Protein AF-A0A1V6RGL9-F1 (afdb_monomer)

Mean predicted aligned error: 5.58 Å

Solvent-accessible surface area (backbone atoms only — not comparable to full-atom values): 6900 Å² total; per-residue (Å²): 130,83,77,81,74,77,79,90,70,88,60,86,46,71,63,53,48,30,50,76,38,62,36,63,94,32,65,74,57,45,53,53,50,49,51,56,49,48,68,51,49,26,57,60,48,42,64,39,53,78,69,76,54,83,61,99,50,51,66,74,75,43,41,69,60,51,40,53,49,41,55,72,45,52,86,75,50,53,67,61,36,44,72,58,42,72,49,63,71,59,41,26,50,51,54,51,48,46,52,55,37,43,56,74,74,34,74,64,61,80,67,52,79,74,133

Sequence (115 aa):
MPRPIPPRKVIENDRQAWEALGIFERPEDQDIMLEIILRVYAPIHNNYVFDGYTPENFLSTKKSEMLLMFHHEIPNVPVAVRDHVPYEHELCLRLYDIVLYGRATDPGWLHIIPE

Organism: NCBI:txid29845

pLDDT: mean 86.26, std 13.42, range [45.06, 97.69]

Foldseek 3Di:
DQDDQDDDDQDPDPQSLCVNLQCSVPVVLVVLLVVLLCVLLAVLLVVQVVVPDDDPCSLVVCVVVQLVSQLVCVVSHDPSSCSNVVDSSVSSVSSSSVLVNCVVPPCVSNVDDDD

Secondary structure (DSSP, 8-state):
-PPPPPPP----SHHHHHHHTT-TT-HHHHHHHHHHHHHHHHHHHHHHHHTT---TTHHHHHHHHHHHHHHHHGGGS-HHHHHHS--HHHHHHHHHHHHHHHHHH-GGGGS----

Structure (mmCIF, N/CA/C/O backbone):
data_AF-A0A1V6RGL9-F1
#
_entry.id   AF-A0A1V6RGL9-F1
#
loop_
_atom_site.group_PDB
_atom_site.id
_atom_site.type_symbol
_atom_site.label_atom_id
_atom_site.label_alt_id
_atom_site.label_comp_id
_atom_site.label_asym_id
_atom_site.label_entity_id
_atom_site.label_seq_id
_atom_site.pdbx_PDB_ins_code
_atom_site.Cartn_x
_atom_site.Cartn_y
_atom_site.Cartn_z
_atom_site.occupancy
_atom_site.B_iso_or_equiv
_atom_site.auth_seq_id
_atom_site.auth_comp_id
_atom_site.auth_asym_id
_atom_site.auth_atom_id
_atom_site.pdbx_PDB_model_num
ATOM 1 N N . MET A 1 1 ? 19.419 10.162 -14.447 1.00 49.12 1 MET A N 1
ATOM 2 C CA . MET A 1 1 ? 18.510 10.970 -13.606 1.00 49.12 1 MET A CA 1
ATOM 3 C C . MET A 1 1 ? 17.367 10.065 -13.178 1.00 49.12 1 MET A C 1
ATOM 5 O O . MET A 1 1 ? 16.877 9.356 -14.055 1.00 49.12 1 MET A O 1
ATOM 9 N N . PRO A 1 2 ? 16.986 10.013 -11.890 1.00 59.41 2 PRO A N 1
ATOM 10 C CA . PRO A 1 2 ? 15.794 9.273 -11.484 1.00 59.41 2 PRO A CA 1
ATOM 11 C C . PRO A 1 2 ? 14.577 9.839 -12.222 1.00 59.41 2 PRO A C 1
ATOM 13 O O . PRO A 1 2 ? 14.511 11.045 -12.480 1.00 59.41 2 PRO A O 1
ATOM 16 N N . ARG A 1 3 ? 13.647 8.967 -12.625 1.00 64.25 3 ARG A N 1
ATOM 17 C CA . ARG A 1 3 ? 12.399 9.415 -13.250 1.00 64.25 3 ARG A CA 1
ATOM 18 C C . ARG A 1 3 ? 11.631 10.279 -12.240 1.00 64.25 3 ARG A C 1
ATOM 20 O O . ARG A 1 3 ? 11.665 9.970 -11.048 1.00 64.25 3 ARG A O 1
ATOM 27 N N . PRO A 1 4 ? 10.968 11.361 -12.680 1.00 69.25 4 PRO A N 1
ATOM 28 C CA . PRO A 1 4 ? 10.138 12.153 -11.788 1.00 69.25 4 PRO A CA 1
ATOM 29 C C . PRO A 1 4 ? 9.037 11.272 -11.191 1.00 69.25 4 PRO A C 1
ATOM 31 O O . PRO A 1 4 ? 8.379 10.519 -11.909 1.00 69.25 4 PRO A O 1
ATOM 34 N N . ILE A 1 5 ? 8.853 11.379 -9.875 1.00 70.81 5 ILE A N 1
ATOM 35 C CA . ILE A 1 5 ? 7.773 10.700 -9.161 1.00 70.81 5 ILE A CA 1
ATOM 36 C C . ILE A 1 5 ? 6.440 11.284 -9.660 1.00 70.81 5 ILE A C 1
ATOM 38 O O . ILE A 1 5 ? 6.270 12.507 -9.609 1.00 70.81 5 ILE A O 1
ATOM 42 N N . PRO A 1 6 ? 5.479 10.464 -10.124 1.00 71.06 6 PRO A N 1
ATOM 43 C CA . PRO A 1 6 ? 4.156 10.972 -10.460 1.00 71.06 6 PRO A CA 1
ATOM 44 C C . PRO A 1 6 ? 3.473 11.532 -9.203 1.00 71.06 6 PRO A C 1
ATOM 46 O O . PRO A 1 6 ? 3.604 10.928 -8.138 1.00 71.06 6 PRO A O 1
ATOM 49 N N . PRO A 1 7 ? 2.739 12.657 -9.296 1.00 73.62 7 PRO A N 1
ATOM 50 C CA . PRO A 1 7 ? 2.072 13.245 -8.139 1.00 73.62 7 PRO A CA 1
ATOM 51 C C . PRO A 1 7 ? 1.093 12.246 -7.522 1.00 73.62 7 PRO A C 1
ATOM 53 O O . PRO A 1 7 ? 0.378 11.550 -8.249 1.00 73.62 7 PRO A O 1
ATOM 56 N N . ARG A 1 8 ? 1.034 12.203 -6.186 1.00 78.19 8 ARG A N 1
ATOM 57 C CA . ARG A 1 8 ? 0.043 11.385 -5.482 1.00 78.19 8 ARG A CA 1
ATOM 58 C C . ARG A 1 8 ? -1.362 11.861 -5.826 1.00 78.19 8 ARG A C 1
ATOM 60 O O . ARG A 1 8 ? -1.676 13.047 -5.724 1.00 78.19 8 ARG A O 1
ATOM 67 N N . LYS A 1 9 ? -2.194 10.912 -6.238 1.00 83.25 9 LYS A N 1
ATOM 68 C CA . LYS A 1 9 ? -3.626 11.082 -6.477 1.00 83.25 9 LYS A CA 1
ATOM 69 C C . LYS A 1 9 ? -4.376 10.136 -5.552 1.00 83.25 9 LYS A C 1
ATOM 71 O O . LYS A 1 9 ? -3.821 9.125 -5.130 1.00 83.25 9 LYS A O 1
ATOM 76 N N . VAL A 1 10 ? -5.624 10.477 -5.246 1.00 86.19 10 VAL A N 1
ATOM 77 C CA . VAL A 1 10 ? -6.531 9.547 -4.568 1.00 86.19 10 VAL A CA 1
ATOM 78 C C . VAL A 1 10 ? -6.6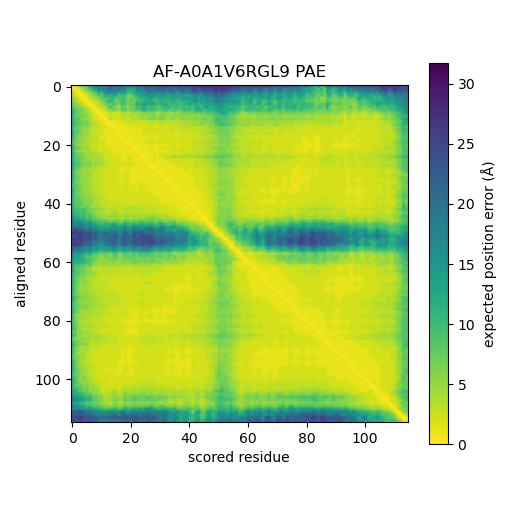96 8.319 -5.461 1.00 86.19 10 VAL A C 1
ATOM 80 O O . VAL A 1 10 ? -6.897 8.467 -6.665 1.00 86.19 10 VAL A O 1
ATOM 83 N N . ILE A 1 11 ? -6.554 7.133 -4.873 1.00 90.44 11 ILE A N 1
ATOM 84 C CA . ILE A 1 11 ? -6.780 5.859 -5.555 1.00 90.44 11 ILE A CA 1
ATOM 85 C C . ILE A 1 11 ? -8.286 5.597 -5.545 1.00 90.44 11 ILE A C 1
ATOM 87 O O . ILE A 1 11 ? -8.897 5.504 -4.483 1.00 90.44 11 ILE A O 1
ATOM 91 N N . GLU A 1 12 ? -8.878 5.495 -6.728 1.00 90.38 12 GLU A N 1
ATOM 92 C CA . GLU A 1 12 ? -10.318 5.300 -6.932 1.00 90.38 12 GLU A CA 1
ATOM 93 C C . GLU A 1 12 ? -10.652 3.890 -7.438 1.00 90.38 12 GLU A C 1
ATOM 95 O O . GLU A 1 12 ? -11.817 3.501 -7.453 1.00 90.38 12 GLU A O 1
ATOM 100 N N . ASN A 1 13 ? -9.650 3.134 -7.896 1.00 91.50 13 ASN A N 1
ATOM 101 C CA . ASN A 1 13 ? -9.796 1.764 -8.389 1.00 91.50 13 ASN A CA 1
ATOM 102 C C . ASN A 1 13 ? -8.460 0.996 -8.358 1.00 91.50 13 ASN A C 1
ATOM 104 O O . ASN A 1 13 ? -7.384 1.596 -8.294 1.00 91.50 13 ASN A O 1
ATOM 108 N N . ASP A 1 14 ? -8.537 -0.329 -8.497 1.00 9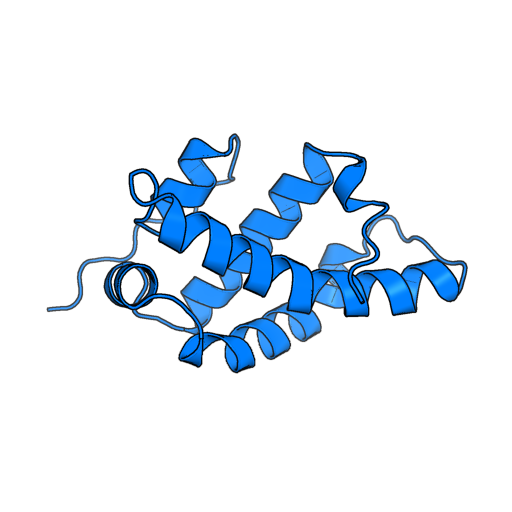0.06 14 ASP A N 1
ATOM 109 C CA . ASP A 1 14 ? -7.384 -1.243 -8.462 1.00 90.06 14 ASP A CA 1
ATOM 110 C C . ASP A 1 14 ? -6.333 -0.909 -9.525 1.00 90.06 14 ASP A C 1
ATOM 112 O O . ASP A 1 14 ? -5.130 -0.980 -9.283 1.00 90.06 14 ASP A O 1
ATOM 116 N N . ARG A 1 15 ? -6.772 -0.482 -10.714 1.00 94.12 15 ARG A N 1
ATOM 117 C CA . ARG A 1 15 ? -5.852 -0.097 -11.787 1.00 94.12 15 ARG A CA 1
ATOM 118 C C . ARG A 1 15 ? -4.960 1.064 -11.353 1.00 94.12 15 ARG A C 1
ATOM 120 O O . ARG A 1 15 ? -3.748 0.982 -11.528 1.00 94.12 15 ARG A O 1
ATOM 127 N N . GLN A 1 16 ? -5.533 2.115 -10.768 1.00 93.88 16 GLN A N 1
ATOM 128 C CA . GLN A 1 16 ? -4.760 3.255 -10.271 1.00 93.88 16 GLN A CA 1
ATOM 129 C C . GLN A 1 16 ? -3.796 2.849 -9.146 1.00 93.88 16 GLN A C 1
ATOM 131 O O . GLN A 1 16 ? -2.685 3.376 -9.094 1.00 93.88 16 GLN A O 1
ATOM 136 N N . ALA A 1 17 ? -4.182 1.898 -8.285 1.00 93.00 1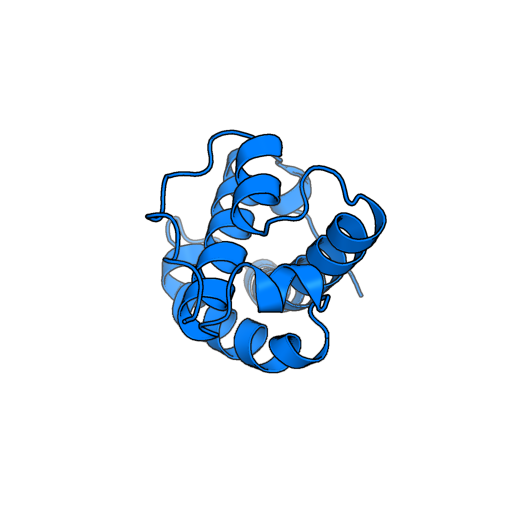7 ALA A N 1
ATOM 137 C CA . ALA A 1 17 ? -3.309 1.360 -7.241 1.00 93.00 17 ALA A CA 1
ATOM 138 C C . ALA A 1 17 ? -2.046 0.718 -7.837 1.00 93.00 17 ALA A C 1
ATOM 140 O O . ALA A 1 17 ? -0.923 1.065 -7.463 1.00 93.00 17 ALA A O 1
ATOM 141 N N . TRP A 1 18 ? -2.215 -0.167 -8.821 1.00 96.06 18 TRP A N 1
ATOM 142 C CA . TRP A 1 18 ? -1.093 -0.875 -9.439 1.00 96.06 18 TRP A CA 1
ATOM 143 C C . TRP A 1 18 ? -0.285 -0.007 -10.406 1.00 96.06 18 TRP A C 1
ATOM 145 O O . TRP A 1 18 ? 0.936 -0.159 -10.497 1.00 96.06 18 TRP A O 1
ATOM 155 N N . GLU A 1 19 ? -0.919 0.946 -11.094 1.00 94.69 19 GLU A N 1
ATOM 156 C CA . GLU A 1 19 ? -0.227 1.962 -11.897 1.00 94.69 19 GLU A CA 1
ATO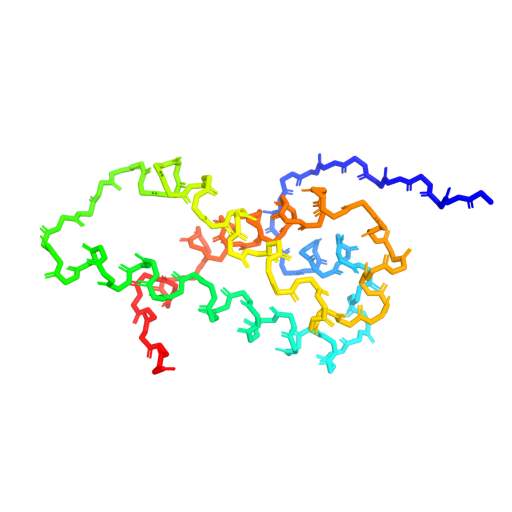M 157 C C . GLU A 1 19 ? 0.649 2.863 -11.018 1.00 94.69 19 GLU A C 1
ATOM 159 O O . GLU A 1 19 ? 1.777 3.169 -11.402 1.00 94.69 19 GLU A O 1
ATOM 164 N N . ALA A 1 20 ? 0.190 3.230 -9.815 1.00 93.31 20 ALA A N 1
ATOM 165 C CA . ALA A 1 20 ? 0.986 3.998 -8.858 1.00 93.31 20 ALA A CA 1
ATOM 166 C C . ALA A 1 20 ? 2.226 3.232 -8.364 1.00 93.31 20 ALA A C 1
ATOM 168 O O . ALA A 1 20 ? 3.191 3.846 -7.919 1.00 93.31 20 ALA A O 1
ATOM 169 N N . LEU A 1 21 ? 2.248 1.906 -8.458 1.00 95.12 21 LEU A N 1
ATOM 170 C CA . LEU A 1 21 ? 3.429 1.099 -8.150 1.00 95.12 21 LEU A CA 1
ATOM 171 C C . LEU A 1 21 ? 4.229 0.705 -9.403 1.00 95.12 21 LEU A C 1
ATOM 173 O O . LEU A 1 21 ? 5.275 0.074 -9.284 1.00 95.12 21 LEU A O 1
ATOM 177 N N . GLY A 1 22 ? 3.778 1.089 -10.602 1.00 95.56 22 GLY A N 1
ATOM 178 C CA . GLY A 1 22 ? 4.438 0.746 -11.864 1.00 95.56 22 GLY A CA 1
ATOM 179 C C . GLY A 1 22 ? 4.316 -0.727 -12.264 1.00 95.56 22 GLY A C 1
ATOM 180 O O . GLY A 1 22 ? 5.117 -1.202 -13.066 1.00 95.56 22 GLY A O 1
ATOM 181 N N . ILE A 1 23 ? 3.335 -1.448 -11.713 1.00 97.06 23 ILE A N 1
ATOM 182 C CA . ILE A 1 23 ? 3.191 -2.908 -11.849 1.00 97.06 23 ILE A CA 1
ATOM 183 C C . ILE A 1 23 ? 1.806 -3.345 -12.341 1.00 97.06 23 ILE A C 1
ATOM 185 O O . ILE A 1 23 ? 1.460 -4.513 -12.220 1.00 97.06 23 ILE A O 1
ATOM 189 N N . PHE A 1 24 ? 1.006 -2.452 -12.932 1.00 96.38 24 PHE A N 1
ATOM 190 C CA . PHE A 1 24 ? -0.332 -2.786 -13.453 1.00 96.38 24 PHE A CA 1
ATOM 191 C C . PHE A 1 24 ? -0.356 -3.991 -14.415 1.00 96.38 24 PHE A C 1
ATOM 193 O O . PHE A 1 24 ? -1.276 -4.800 -14.368 1.00 96.38 24 PHE A O 1
ATOM 200 N N . GLU A 1 25 ? 0.678 -4.159 -15.239 1.00 95.81 25 GLU A N 1
ATOM 201 C CA . GLU A 1 25 ? 0.797 -5.282 -16.185 1.00 95.81 25 GLU A CA 1
ATOM 202 C C . GLU A 1 25 ? 1.653 -6.443 -15.638 1.00 95.81 25 GLU A C 1
ATOM 204 O O . GLU A 1 25 ? 2.138 -7.278 -16.399 1.00 95.81 25 GLU A O 1
ATOM 209 N N . ARG A 1 26 ? 1.901 -6.480 -14.322 1.00 96.94 26 ARG A N 1
ATOM 210 C CA . ARG A 1 26 ? 2.845 -7.401 -13.670 1.00 96.94 26 ARG A CA 1
ATOM 211 C C . ARG A 1 26 ? 2.157 -8.128 -12.504 1.00 96.94 26 ARG A C 1
ATOM 213 O O . ARG A 1 26 ? 2.401 -7.771 -11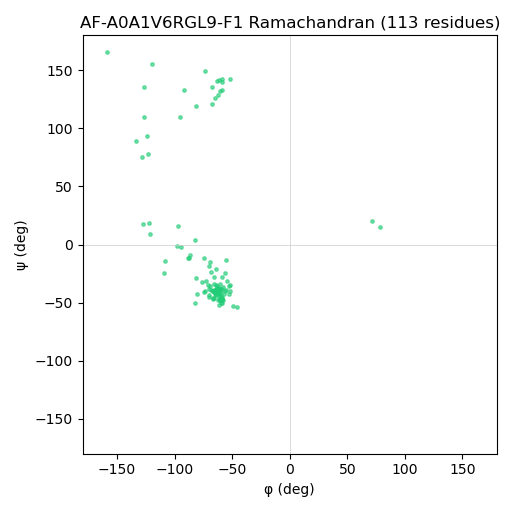.355 1.00 96.94 26 ARG A O 1
ATOM 220 N N . PRO A 1 27 ? 1.287 -9.118 -12.781 1.00 95.56 27 PRO A N 1
ATOM 221 C CA . PRO A 1 27 ? 0.458 -9.765 -11.759 1.00 95.56 27 PRO A CA 1
ATOM 222 C C . PRO A 1 27 ? 1.279 -10.450 -10.659 1.00 95.56 27 PRO A C 1
ATOM 224 O O . PRO A 1 27 ? 0.947 -10.312 -9.491 1.00 95.56 27 PRO A O 1
ATOM 227 N N . GLU A 1 28 ? 2.407 -11.079 -10.998 1.00 96.50 28 GLU A N 1
ATOM 228 C CA . GLU A 1 28 ? 3.298 -11.696 -10.000 1.00 96.50 28 GLU A CA 1
ATOM 229 C C . GLU A 1 28 ? 3.845 -10.668 -8.993 1.00 96.50 28 GLU A C 1
ATOM 231 O O . GLU A 1 28 ? 3.921 -10.935 -7.796 1.00 96.50 28 GLU A O 1
ATOM 236 N N . ASP A 1 29 ? 4.178 -9.459 -9.459 1.00 97.44 29 ASP A N 1
ATOM 237 C CA . ASP A 1 29 ? 4.617 -8.382 -8.571 1.00 97.44 29 ASP A CA 1
ATOM 238 C C . ASP A 1 29 ? 3.442 -7.817 -7.756 1.00 97.44 29 ASP A C 1
ATOM 240 O O . ASP A 1 29 ? 3.647 -7.393 -6.622 1.00 97.44 29 ASP A O 1
ATOM 244 N N . GLN A 1 30 ? 2.213 -7.820 -8.292 1.00 97.19 30 GLN A N 1
ATOM 245 C CA . GLN A 1 30 ? 1.011 -7.411 -7.548 1.00 97.19 30 GLN A CA 1
ATOM 246 C C . GLN A 1 30 ? 0.727 -8.362 -6.385 1.00 97.19 30 GLN A C 1
ATOM 248 O O . GLN A 1 30 ? 0.448 -7.885 -5.287 1.00 97.19 30 GLN A O 1
ATOM 253 N N . ASP A 1 31 ? 0.864 -9.672 -6.598 1.00 96.12 31 ASP A N 1
ATOM 254 C CA . ASP A 1 31 ? 0.679 -10.685 -5.555 1.00 96.12 31 ASP A CA 1
ATOM 255 C C . ASP A 1 31 ? 1.690 -10.497 -4.414 1.00 96.12 31 ASP A C 1
ATOM 257 O O . ASP A 1 31 ? 1.304 -10.440 -3.245 1.00 96.12 31 ASP A O 1
ATOM 261 N N . ILE A 1 32 ? 2.972 -10.289 -4.747 1.00 96.69 32 ILE A N 1
ATOM 262 C CA . ILE A 1 32 ? 4.023 -9.986 -3.757 1.00 96.69 32 ILE A CA 1
ATOM 263 C C . ILE A 1 32 ? 3.693 -8.697 -2.994 1.00 96.69 32 ILE A C 1
ATOM 265 O O . ILE A 1 32 ? 3.828 -8.633 -1.770 1.00 96.69 32 ILE A O 1
ATOM 269 N N . MET A 1 33 ? 3.252 -7.652 -3.699 1.00 96.94 33 MET A N 1
ATOM 270 C CA . MET A 1 33 ? 2.890 -6.388 -3.060 1.00 96.94 33 MET A CA 1
ATOM 271 C C . MET A 1 33 ? 1.692 -6.535 -2.128 1.00 96.94 33 MET A C 1
ATOM 273 O O . MET A 1 33 ? 1.704 -5.958 -1.040 1.00 96.94 33 MET A O 1
ATOM 277 N N . LEU A 1 34 ? 0.677 -7.303 -2.520 1.00 94.69 34 LEU A N 1
ATOM 278 C CA . LEU A 1 34 ? -0.479 -7.576 -1.678 1.00 94.69 34 LEU A CA 1
ATOM 279 C C . LEU A 1 34 ? -0.070 -8.350 -0.420 1.00 94.69 34 LEU A C 1
ATOM 281 O O . LEU A 1 34 ? -0.502 -7.987 0.672 1.00 94.69 34 LEU A O 1
ATOM 285 N N . GLU A 1 35 ? 0.811 -9.344 -0.542 1.00 95.06 35 GLU A N 1
ATOM 286 C CA . GLU A 1 35 ? 1.345 -10.086 0.604 1.00 95.06 35 GLU A CA 1
ATOM 287 C C . GLU A 1 35 ? 2.067 -9.159 1.594 1.00 95.06 35 GLU A C 1
ATOM 289 O O . GLU A 1 35 ? 1.780 -9.188 2.791 1.00 95.06 35 GLU A O 1
ATOM 294 N N . ILE A 1 36 ? 2.948 -8.281 1.100 1.00 95.69 36 ILE A N 1
ATOM 295 C CA . ILE A 1 36 ? 3.638 -7.275 1.924 1.00 95.69 36 ILE A CA 1
ATOM 296 C C . ILE A 1 36 ? 2.626 -6.362 2.624 1.00 95.69 36 ILE A C 1
ATOM 298 O O . ILE A 1 36 ? 2.744 -6.099 3.824 1.00 95.69 36 ILE A O 1
ATOM 302 N N . ILE A 1 37 ? 1.620 -5.882 1.888 1.00 95.00 37 ILE A N 1
ATOM 303 C CA . ILE A 1 37 ? 0.596 -4.992 2.437 1.00 95.00 37 ILE A CA 1
ATOM 304 C C . ILE A 1 37 ? -0.164 -5.680 3.569 1.00 95.00 37 ILE A C 1
ATOM 306 O O . ILE A 1 37 ? -0.307 -5.096 4.644 1.00 95.00 37 ILE A O 1
ATOM 310 N N . LEU A 1 38 ? -0.605 -6.918 3.359 1.00 92.50 38 LEU A N 1
ATOM 311 C CA . LEU A 1 38 ? -1.355 -7.688 4.348 1.00 92.50 38 LEU A CA 1
ATOM 312 C C . LEU A 1 38 ? -0.506 -8.048 5.570 1.00 92.50 38 LEU A C 1
ATOM 314 O O . LEU A 1 38 ? -0.996 -7.923 6.692 1.00 92.50 38 LEU A O 1
ATOM 318 N N . ARG A 1 39 ? 0.769 -8.407 5.378 1.00 92.06 39 ARG A N 1
ATOM 319 C CA . ARG A 1 39 ? 1.709 -8.718 6.467 1.00 92.06 39 ARG A CA 1
ATOM 320 C C . ARG A 1 39 ? 1.928 -7.535 7.409 1.00 92.06 39 ARG A C 1
ATOM 322 O O . ARG A 1 39 ? 2.097 -7.731 8.607 1.00 92.06 39 ARG A O 1
ATOM 329 N N . VAL A 1 40 ? 1.902 -6.307 6.892 1.00 92.75 40 VAL A N 1
ATOM 330 C CA . VAL A 1 40 ? 1.989 -5.095 7.722 1.00 92.75 40 VAL A CA 1
ATOM 331 C C . VAL A 1 40 ? 0.632 -4.723 8.308 1.00 92.75 40 VAL A C 1
ATOM 333 O O . VAL A 1 40 ? 0.510 -4.462 9.504 1.00 92.75 40 VAL A O 1
ATOM 336 N N . TYR A 1 41 ? -0.396 -4.665 7.465 1.00 90.81 41 TYR A N 1
ATOM 337 C CA . TYR A 1 41 ? -1.704 -4.146 7.840 1.00 90.81 41 TYR A CA 1
ATOM 338 C C . TYR A 1 41 ? -2.402 -5.028 8.876 1.00 9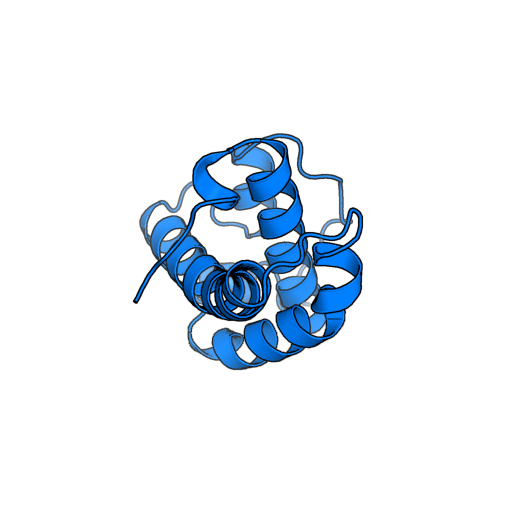0.81 41 TYR A C 1
ATOM 340 O O . TYR A 1 41 ? -2.950 -4.515 9.855 1.00 90.81 41 TYR A O 1
ATOM 348 N N . ALA A 1 42 ? -2.394 -6.343 8.675 1.00 88.94 42 ALA A N 1
ATOM 349 C CA . ALA A 1 42 ? -3.267 -7.215 9.431 1.00 88.94 42 ALA A CA 1
ATOM 350 C C . ALA A 1 42 ? -2.858 -7.428 10.894 1.00 88.94 42 ALA A C 1
ATOM 352 O O . ALA A 1 42 ? -3.749 -7.366 11.737 1.00 88.94 42 ALA A O 1
ATOM 353 N N . PRO A 1 43 ? -1.572 -7.576 11.268 1.00 87.62 43 PRO A N 1
ATOM 354 C CA . PRO A 1 43 ? -1.191 -7.622 12.681 1.00 87.62 43 PRO A CA 1
ATOM 355 C C . PRO A 1 43 ? -1.576 -6.342 13.435 1.00 87.62 43 PRO A C 1
ATOM 357 O O . PRO A 1 43 ? -2.103 -6.410 14.545 1.00 87.62 43 PRO A O 1
ATOM 360 N N . ILE A 1 44 ? -1.388 -5.169 12.814 1.00 87.44 44 ILE A N 1
ATOM 361 C CA . ILE A 1 44 ? -1.780 -3.875 13.398 1.00 87.44 44 ILE A CA 1
ATOM 362 C C . ILE A 1 44 ? -3.301 -3.805 13.567 1.00 87.44 44 ILE A C 1
ATOM 364 O O . ILE A 1 44 ? -3.790 -3.347 14.600 1.00 87.44 44 ILE A O 1
ATOM 368 N N . HIS A 1 45 ? -4.048 -4.248 12.556 1.00 84.25 45 HIS A N 1
ATOM 369 C CA . HIS A 1 45 ? -5.503 -4.322 12.599 1.00 84.25 45 HIS A CA 1
ATOM 370 C C . HIS A 1 45 ? -5.998 -5.277 13.690 1.00 84.25 45 HIS A C 1
ATOM 372 O O . HIS A 1 45 ? -6.854 -4.906 14.487 1.00 84.25 45 HIS A O 1
ATOM 378 N N . ASN A 1 46 ? -5.434 -6.478 13.767 1.00 80.25 46 ASN A N 1
ATOM 379 C CA . ASN A 1 46 ? -5.898 -7.536 14.657 1.00 80.25 46 ASN A CA 1
ATOM 380 C C . ASN A 1 46 ? -5.614 -7.229 16.116 1.00 80.25 46 ASN A C 1
ATOM 382 O O . ASN A 1 46 ? -6.534 -7.321 16.924 1.00 80.25 46 ASN A O 1
ATOM 386 N N . ASN A 1 47 ? -4.407 -6.761 16.444 1.00 77.06 47 ASN A N 1
ATOM 387 C CA . ASN A 1 47 ? -4.106 -6.269 17.792 1.00 77.06 47 ASN A CA 1
ATOM 388 C C . ASN A 1 47 ? -5.143 -5.234 18.249 1.00 77.06 47 ASN A C 1
ATOM 390 O O . ASN A 1 47 ? -5.518 -5.192 19.409 1.00 77.06 47 ASN A O 1
ATOM 394 N N . TYR A 1 48 ? -5.649 -4.430 17.316 1.00 69.88 48 TYR A N 1
ATOM 395 C CA . TYR A 1 48 ? -6.621 -3.393 17.604 1.00 69.88 48 TYR A CA 1
ATOM 396 C C . TYR A 1 48 ? -8.067 -3.906 17.729 1.00 69.88 48 TYR A C 1
ATOM 398 O O . TYR A 1 48 ? -8.801 -3.482 18.619 1.00 69.88 48 TYR A O 1
ATOM 406 N N . VAL A 1 49 ? -8.496 -4.815 16.847 1.00 65.94 49 VAL A N 1
ATOM 407 C CA . VAL A 1 49 ? -9.858 -5.380 16.855 1.00 65.94 49 VAL A CA 1
ATOM 408 C C . VAL A 1 49 ? -10.079 -6.312 18.045 1.00 65.94 49 VAL A C 1
ATOM 410 O O . VAL A 1 49 ? -11.150 -6.271 18.653 1.00 65.94 49 VAL A O 1
ATOM 413 N N . PHE A 1 50 ? -9.079 -7.111 18.426 1.00 58.72 50 PHE A N 1
ATOM 414 C CA . PHE A 1 50 ? -9.178 -7.995 19.592 1.00 58.72 50 PHE A CA 1
ATOM 415 C C . PHE A 1 50 ? -9.188 -7.234 20.930 1.00 58.72 50 PHE A C 1
ATOM 417 O O . PHE A 1 50 ? -9.714 -7.756 21.911 1.00 58.72 50 PHE A O 1
ATOM 424 N N . ASP A 1 51 ? -8.738 -5.976 20.945 1.00 58.62 51 ASP A N 1
ATOM 425 C CA . ASP A 1 51 ? -8.815 -5.075 22.103 1.00 58.62 51 ASP A CA 1
ATOM 426 C C . ASP A 1 51 ? -10.190 -4.375 22.253 1.00 58.62 51 ASP A C 1
ATOM 428 O O . ASP A 1 51 ? -10.389 -3.557 23.154 1.00 58.62 51 ASP A O 1
ATOM 432 N N . GLY A 1 52 ? -11.179 -4.703 21.405 1.00 53.78 52 GLY A N 1
ATOM 433 C CA . GLY A 1 52 ? -12.587 -4.318 21.592 1.00 53.78 52 GLY A CA 1
ATOM 434 C C . GLY A 1 52 ? -12.937 -2.873 21.221 1.00 53.78 52 GLY A C 1
ATOM 435 O O . GLY A 1 52 ? -14.009 -2.385 21.586 1.00 53.78 52 GLY A O 1
ATOM 436 N N . TYR A 1 53 ? -12.066 -2.178 20.491 1.00 56.75 53 TYR A N 1
ATOM 437 C CA . TYR A 1 53 ? -12.265 -0.787 20.090 1.00 56.75 53 TYR A CA 1
ATOM 438 C C . TYR A 1 53 ? -12.102 -0.651 18.569 1.00 56.75 53 TYR A C 1
ATOM 440 O O . TYR A 1 53 ? -11.189 -1.212 17.977 1.00 56.75 53 TYR A O 1
ATOM 448 N N . THR A 1 54 ? -12.996 0.077 17.897 1.00 58.62 54 THR A N 1
ATOM 449 C CA . THR A 1 54 ? -12.881 0.374 16.455 1.00 58.62 54 THR A CA 1
ATOM 450 C C . THR A 1 54 ? -13.148 1.866 16.248 1.00 58.62 54 THR A C 1
ATOM 452 O O . THR A 1 54 ? -14.300 2.270 16.103 1.00 58.62 54 THR A O 1
ATOM 455 N N . PRO A 1 55 ? -12.129 2.739 16.313 1.00 61.56 55 PRO A N 1
ATOM 456 C CA . PRO A 1 55 ? -12.325 4.166 16.181 1.00 61.56 55 PRO A CA 1
ATOM 457 C C . PRO A 1 55 ? -12.615 4.518 14.731 1.00 61.56 55 PRO A C 1
ATOM 459 O O . PRO A 1 55 ? -12.020 3.972 13.798 1.00 61.56 55 PRO A O 1
ATOM 462 N N . GLU A 1 56 ? -13.405 5.572 14.572 1.00 65.69 56 GLU A N 1
ATOM 463 C CA . GLU A 1 56 ? -13.640 6.269 13.305 1.00 65.69 56 GLU A CA 1
ATOM 464 C C . GLU A 1 56 ? -12.331 6.749 12.633 1.00 65.69 56 GLU A C 1
ATOM 466 O O . GLU A 1 56 ? -12.323 7.063 11.449 1.00 65.69 56 GLU A O 1
ATOM 471 N N . ASN A 1 57 ? -11.198 6.737 13.355 1.00 72.56 57 ASN A N 1
ATOM 472 C CA . ASN A 1 57 ? -9.893 7.241 12.914 1.00 72.56 57 ASN A CA 1
ATOM 473 C C . ASN A 1 57 ? -8.745 6.209 12.945 1.00 72.56 57 ASN A C 1
ATOM 475 O O . ASN A 1 57 ? -7.581 6.612 12.924 1.00 72.56 57 ASN A O 1
ATOM 479 N N . PHE A 1 58 ? -9.030 4.899 12.980 1.00 80.69 58 PHE A N 1
ATOM 480 C CA . PHE A 1 58 ? -8.015 3.832 13.132 1.00 80.69 58 PHE A CA 1
ATOM 481 C C . PHE A 1 58 ? -6.792 4.021 12.223 1.00 80.69 58 PHE A C 1
ATOM 483 O O . PHE A 1 58 ? -5.658 4.085 12.702 1.00 80.69 58 PHE A O 1
ATOM 490 N N . LEU A 1 59 ? -7.026 4.183 10.917 1.00 81.50 59 LEU A N 1
ATOM 491 C CA . LEU A 1 59 ? -5.957 4.344 9.931 1.00 81.50 59 LEU A CA 1
ATOM 492 C C . LEU A 1 59 ? -5.118 5.595 10.200 1.00 81.50 59 LEU A C 1
ATOM 494 O O . LEU A 1 59 ? -3.893 5.535 10.157 1.00 81.50 59 LEU A O 1
ATOM 498 N N . SER A 1 60 ? -5.758 6.710 10.564 1.00 83.25 60 SER A N 1
ATOM 499 C CA . SER A 1 60 ? -5.043 7.943 10.900 1.00 83.25 60 SER A CA 1
ATOM 500 C C . SER A 1 60 ? -4.171 7.775 12.145 1.00 83.25 60 SER A C 1
ATOM 502 O O . SER A 1 60 ? -3.049 8.277 12.171 1.00 83.25 60 SER A O 1
ATOM 504 N N . THR A 1 61 ? -4.657 7.071 13.170 1.00 85.56 61 THR A N 1
ATOM 505 C CA . THR A 1 61 ? -3.907 6.821 14.411 1.00 85.56 61 THR A CA 1
ATOM 506 C C . THR A 1 61 ? -2.732 5.871 14.185 1.00 85.56 61 THR A C 1
ATOM 508 O O . THR A 1 61 ? -1.677 6.044 14.791 1.00 85.56 61 THR A O 1
ATOM 511 N N . LYS A 1 62 ? -2.892 4.883 13.299 1.00 89.81 62 LYS A N 1
ATOM 512 C CA . LYS A 1 62 ? -1.886 3.848 13.018 1.00 89.81 62 LYS A CA 1
ATOM 513 C C . LYS A 1 62 ? -0.976 4.148 11.834 1.00 89.81 62 LYS A C 1
ATOM 515 O O . LYS A 1 62 ? -0.029 3.404 11.599 1.00 89.81 62 LYS A O 1
ATOM 520 N N . LYS A 1 63 ? -1.184 5.272 11.145 1.00 92.75 63 LYS A N 1
ATOM 521 C CA . LYS A 1 63 ? -0.387 5.690 9.987 1.00 92.75 63 LYS A CA 1
ATOM 522 C C . LYS A 1 63 ? 1.119 5.631 10.243 1.00 92.75 63 LYS A C 1
ATOM 524 O O . LYS A 1 63 ? 1.832 5.013 9.465 1.00 92.75 63 LYS A O 1
ATOM 529 N N . SER A 1 64 ? 1.617 6.256 11.311 1.00 93.31 64 SER A N 1
ATOM 530 C CA . SER A 1 64 ? 3.066 6.302 11.575 1.00 93.31 64 SER A CA 1
ATOM 531 C C . SER A 1 64 ? 3.665 4.914 11.823 1.00 93.31 64 SER A C 1
ATOM 533 O O . SER A 1 64 ? 4.764 4.633 11.355 1.00 93.31 64 SER A O 1
ATOM 535 N N . GLU A 1 65 ? 2.929 4.045 12.518 1.00 94.31 65 GLU A N 1
ATOM 536 C CA . GLU A 1 65 ? 3.321 2.657 12.785 1.00 94.31 65 GLU A CA 1
ATOM 537 C C . GLU A 1 65 ? 3.345 1.832 11.489 1.00 94.31 65 GLU A C 1
ATOM 539 O O . GLU A 1 65 ? 4.349 1.190 11.187 1.00 94.31 65 GLU A O 1
ATOM 544 N N . MET A 1 66 ? 2.301 1.944 10.660 1.00 94.31 66 MET A N 1
ATOM 545 C CA . MET A 1 66 ? 2.240 1.307 9.340 1.00 94.31 66 MET A CA 1
ATOM 546 C C . MET A 1 66 ? 3.380 1.759 8.427 1.00 94.31 66 MET A C 1
ATOM 548 O O . MET A 1 66 ? 4.023 0.927 7.800 1.00 94.31 66 MET A O 1
ATOM 552 N N . LEU A 1 67 ? 3.667 3.063 8.361 1.00 96.50 67 LEU A N 1
ATOM 553 C CA . LEU A 1 67 ? 4.753 3.587 7.525 1.00 96.50 67 LEU A CA 1
ATOM 554 C C . LEU A 1 67 ? 6.128 3.070 7.966 1.00 96.50 67 LEU A C 1
ATOM 556 O O . LEU A 1 67 ? 6.968 2.796 7.109 1.00 96.50 67 LEU A O 1
ATOM 560 N N . LEU A 1 68 ? 6.351 2.924 9.277 1.00 96.56 68 LEU A N 1
ATOM 561 C CA . LEU A 1 68 ? 7.575 2.333 9.817 1.00 96.56 68 LEU A CA 1
ATOM 562 C C . LEU A 1 68 ? 7.692 0.852 9.435 1.00 96.56 68 LEU A C 1
ATOM 564 O O . LEU A 1 68 ? 8.741 0.421 8.966 1.00 96.56 68 LEU A O 1
ATOM 568 N N . MET A 1 69 ? 6.616 0.079 9.582 1.00 96.19 69 MET A N 1
ATOM 569 C CA . MET A 1 69 ? 6.610 -1.336 9.205 1.00 96.19 69 MET A CA 1
ATOM 570 C C . MET A 1 69 ? 6.771 -1.532 7.693 1.00 96.19 69 MET A C 1
ATOM 572 O O . MET A 1 69 ? 7.570 -2.362 7.273 1.00 96.19 69 MET A O 1
ATOM 576 N N . PHE A 1 70 ? 6.122 -0.708 6.867 1.00 97.44 70 PHE A N 1
ATOM 577 C CA . PHE A 1 70 ? 6.345 -0.714 5.419 1.00 97.44 70 PHE A CA 1
ATOM 578 C C . PHE A 1 70 ? 7.792 -0.423 5.049 1.00 97.44 70 PHE A C 1
ATOM 580 O O . PHE A 1 70 ? 8.318 -1.049 4.135 1.00 97.44 70 PHE A O 1
ATOM 587 N N . HIS A 1 71 ? 8.453 0.488 5.765 1.00 97.06 71 HIS A N 1
ATOM 588 C CA . HIS A 1 71 ? 9.857 0.791 5.517 1.00 97.06 71 HIS A CA 1
ATOM 589 C C . HIS A 1 71 ? 10.754 -0.437 5.744 1.00 97.06 71 HIS A C 1
ATOM 591 O O . HIS A 1 71 ? 11.673 -0.678 4.964 1.00 97.06 71 HIS A O 1
ATOM 597 N N . HIS A 1 72 ? 10.447 -1.264 6.748 1.00 96.88 72 HIS A N 1
ATOM 598 C CA . HIS A 1 72 ? 11.157 -2.524 6.987 1.00 96.88 72 HIS A CA 1
ATOM 599 C C . HIS A 1 72 ? 10.916 -3.589 5.906 1.00 96.88 72 HIS A C 1
ATOM 601 O O . HIS A 1 72 ? 11.777 -4.442 5.708 1.00 96.88 72 HIS A O 1
ATOM 607 N N . GLU A 1 73 ? 9.801 -3.517 5.178 1.00 96.50 73 GLU A N 1
ATOM 608 C CA . GLU A 1 73 ? 9.477 -4.433 4.077 1.00 96.50 73 GLU A CA 1
ATOM 609 C C . GLU A 1 73 ? 10.063 -4.000 2.721 1.00 96.50 73 GLU A C 1
ATOM 611 O O . GLU A 1 73 ? 10.051 -4.782 1.773 1.00 96.50 73 GLU A O 1
ATOM 616 N N . ILE A 1 74 ? 10.631 -2.792 2.598 1.00 95.06 74 ILE A N 1
ATOM 617 C CA . ILE A 1 74 ? 11.216 -2.294 1.335 1.00 95.06 74 ILE A CA 1
ATOM 618 C C . ILE A 1 74 ? 12.230 -3.262 0.701 1.00 95.06 74 ILE A C 1
ATOM 620 O O . ILE A 1 74 ? 12.193 -3.419 -0.522 1.00 95.06 74 ILE A O 1
ATOM 624 N N . PRO A 1 75 ? 13.113 -3.951 1.453 1.00 96.31 75 PRO A N 1
ATOM 625 C CA . PRO A 1 75 ? 14.008 -4.949 0.867 1.00 96.31 75 PRO A CA 1
ATOM 626 C C . PRO A 1 75 ? 13.285 -6.099 0.145 1.00 96.31 75 PRO A C 1
ATOM 628 O O . PRO A 1 75 ? 13.842 -6.652 -0.803 1.00 96.31 75 PRO A O 1
ATOM 631 N N . ASN A 1 76 ? 12.054 -6.423 0.558 1.00 96.69 76 ASN A N 1
ATOM 632 C CA . ASN A 1 76 ? 11.215 -7.481 -0.015 1.00 96.69 76 ASN A CA 1
ATOM 633 C C . ASN A 1 76 ? 10.371 -6.993 -1.203 1.00 96.69 76 ASN A C 1
ATOM 635 O O . ASN A 1 76 ? 9.810 -7.804 -1.936 1.00 96.69 76 ASN A O 1
ATOM 639 N N . VAL A 1 77 ? 10.294 -5.678 -1.427 1.00 96.88 77 VAL A N 1
ATOM 640 C CA . VAL A 1 77 ? 9.530 -5.094 -2.533 1.00 96.88 77 VAL A CA 1
ATOM 641 C C . VAL A 1 77 ? 10.183 -5.450 -3.881 1.00 96.88 77 VAL A C 1
ATOM 643 O O . VAL A 1 77 ? 11.410 -5.296 -4.037 1.00 96.88 77 VAL A O 1
ATOM 646 N N . PRO A 1 78 ? 9.388 -5.852 -4.897 1.00 97.69 78 PRO A N 1
ATOM 647 C CA . PRO A 1 78 ? 9.891 -6.135 -6.230 1.00 97.69 78 PRO A CA 1
ATOM 648 C C . PRO A 1 78 ? 10.737 -5.000 -6.800 1.00 97.69 78 PRO A C 1
ATOM 650 O O . PRO A 1 78 ? 10.435 -3.814 -6.639 1.00 97.69 78 PRO A O 1
ATOM 653 N N . VAL A 1 79 ? 11.797 -5.365 -7.523 1.00 96.31 79 VAL A N 1
ATOM 654 C CA . VAL A 1 79 ? 12.729 -4.395 -8.126 1.00 96.31 79 VAL A CA 1
ATOM 655 C C . VAL A 1 79 ? 11.985 -3.406 -9.023 1.00 96.31 79 VAL A C 1
ATOM 657 O O . VAL A 1 79 ? 12.259 -2.216 -8.969 1.00 96.31 79 VAL A O 1
ATOM 660 N N . ALA A 1 80 ? 10.981 -3.866 -9.772 1.00 96.06 80 ALA A N 1
ATOM 661 C CA . ALA A 1 80 ? 10.193 -3.008 -10.653 1.00 96.06 80 ALA A CA 1
ATOM 662 C C . ALA A 1 80 ? 9.459 -1.879 -9.919 1.00 96.06 80 ALA A C 1
ATOM 664 O O . ALA A 1 80 ? 9.405 -0.756 -10.419 1.00 96.06 80 ALA A O 1
ATOM 665 N N . VAL A 1 81 ? 8.944 -2.160 -8.720 1.00 96.25 81 VAL A N 1
ATOM 666 C CA . VAL A 1 81 ? 8.298 -1.154 -7.873 1.00 96.25 81 VAL A CA 1
ATOM 667 C C . VAL A 1 81 ? 9.340 -0.174 -7.341 1.00 96.25 81 VAL A C 1
ATOM 669 O O . VAL A 1 81 ? 9.116 1.032 -7.395 1.00 96.25 81 VAL A O 1
ATOM 672 N N . ARG A 1 82 ? 10.502 -0.662 -6.883 1.00 94.94 82 ARG A N 1
ATOM 673 C CA . ARG A 1 82 ? 11.599 0.192 -6.387 1.00 94.94 8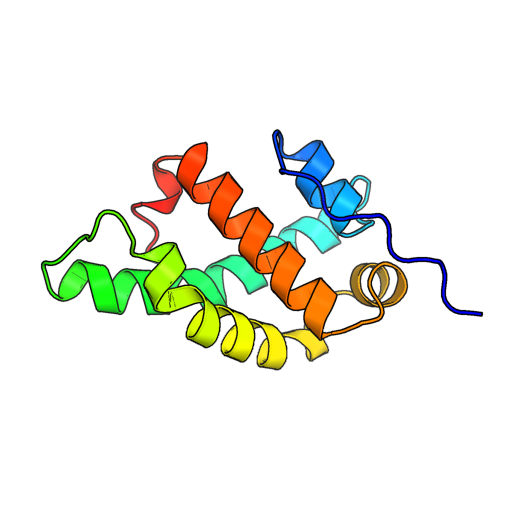2 ARG A CA 1
ATOM 674 C C . ARG A 1 82 ? 12.215 1.065 -7.483 1.00 94.94 82 ARG A C 1
ATOM 676 O O . ARG A 1 82 ? 12.569 2.207 -7.220 1.00 94.94 82 ARG A O 1
ATOM 683 N N . ASP A 1 83 ? 12.283 0.577 -8.715 1.00 94.69 83 ASP A N 1
ATOM 684 C CA . ASP A 1 83 ? 12.725 1.363 -9.870 1.00 94.69 83 ASP A CA 1
ATOM 685 C C . ASP A 1 83 ? 11.688 2.426 -10.266 1.00 94.69 83 ASP A C 1
ATOM 687 O O . ASP A 1 83 ? 12.046 3.522 -10.710 1.00 94.69 83 ASP A O 1
ATOM 691 N N . HIS A 1 84 ? 10.395 2.115 -10.110 1.00 94.31 84 HIS A N 1
ATOM 692 C CA . HIS A 1 84 ? 9.301 3.046 -10.385 1.00 94.31 84 HIS A CA 1
ATOM 693 C C . HIS A 1 84 ? 9.155 4.122 -9.297 1.00 94.31 84 HIS A C 1
ATOM 695 O O . HIS A 1 84 ? 8.939 5.295 -9.609 1.00 94.31 84 HIS A O 1
ATOM 701 N N . VAL A 1 85 ? 9.297 3.735 -8.027 1.00 94.31 85 VAL A N 1
ATOM 702 C CA . VAL A 1 85 ? 9.187 4.590 -6.838 1.00 94.31 85 VAL A CA 1
ATOM 703 C C . VAL A 1 85 ? 10.486 4.493 -6.024 1.00 94.31 85 VAL A C 1
ATOM 705 O O . VAL A 1 85 ? 10.533 3.818 -4.997 1.00 94.31 85 VAL A O 1
ATOM 708 N N . PRO A 1 86 ? 11.561 5.181 -6.453 1.00 92.12 86 PRO A N 1
ATOM 709 C CA . PRO A 1 86 ? 12.889 5.023 -5.852 1.00 92.12 86 PRO A CA 1
ATOM 710 C C . PRO A 1 86 ? 13.036 5.685 -4.480 1.00 92.12 86 PRO A C 1
ATOM 712 O O . PRO A 1 86 ? 14.033 5.481 -3.793 1.00 92.12 86 PRO A O 1
ATOM 715 N N . TYR A 1 87 ? 12.067 6.507 -4.079 1.00 94.06 87 TYR A N 1
ATOM 716 C CA . TYR A 1 87 ? 12.081 7.183 -2.790 1.00 94.06 87 TYR A CA 1
ATOM 717 C C . TYR A 1 87 ? 11.278 6.366 -1.786 1.00 94.06 87 TYR A C 1
ATOM 719 O O . TYR A 1 87 ? 10.053 6.317 -1.851 1.00 94.06 87 TYR A O 1
ATOM 727 N N . GLU A 1 88 ? 11.978 5.768 -0.830 1.00 94.75 88 GLU A N 1
ATOM 728 C CA . GLU A 1 88 ? 11.411 4.867 0.178 1.00 94.75 88 GLU A CA 1
ATOM 729 C C . GLU A 1 88 ? 10.225 5.473 0.936 1.00 94.75 88 GLU A C 1
ATOM 731 O O . GLU A 1 88 ? 9.200 4.824 1.115 1.00 94.75 88 GLU A O 1
ATOM 736 N N . HIS A 1 89 ? 10.324 6.749 1.320 1.00 94.81 89 HIS A N 1
ATOM 737 C CA . HIS A 1 89 ? 9.232 7.446 1.999 1.00 94.81 89 HIS A CA 1
ATOM 738 C C . HIS A 1 89 ? 7.959 7.523 1.142 1.00 94.81 89 HIS A C 1
ATOM 740 O O . HIS A 1 89 ? 6.856 7.308 1.639 1.00 94.81 89 HIS A O 1
ATOM 746 N N . GLU A 1 90 ? 8.113 7.811 -0.150 1.00 95.12 90 GLU A N 1
ATOM 747 C CA . GLU A 1 90 ? 6.997 7.869 -1.092 1.00 95.12 90 GLU A CA 1
ATOM 748 C C . GLU A 1 90 ? 6.410 6.477 -1.336 1.00 95.12 90 GLU A C 1
ATOM 750 O O . GLU A 1 90 ? 5.191 6.331 -1.396 1.00 95.12 90 GLU A O 1
ATOM 755 N N . LEU A 1 91 ? 7.255 5.446 -1.421 1.00 95.88 91 LEU A N 1
ATOM 756 C CA . LEU A 1 91 ? 6.804 4.065 -1.539 1.00 95.88 91 LEU A CA 1
ATOM 757 C C . LEU A 1 91 ? 5.936 3.672 -0.338 1.00 95.88 91 LEU A C 1
ATOM 759 O O . LEU A 1 91 ? 4.803 3.244 -0.539 1.00 95.88 91 LEU A O 1
ATOM 763 N N . CYS A 1 92 ? 6.387 3.917 0.897 1.00 97.06 92 CYS A N 1
ATOM 764 C CA . CYS A 1 92 ? 5.579 3.655 2.093 1.00 97.06 92 CYS A CA 1
ATOM 765 C C . CYS A 1 92 ? 4.231 4.393 2.063 1.00 97.06 92 CYS A C 1
ATOM 767 O O . CYS A 1 92 ? 3.208 3.833 2.456 1.00 97.06 92 CYS A O 1
ATOM 769 N N . LEU A 1 93 ? 4.208 5.644 1.587 1.00 95.88 93 LEU A N 1
ATOM 770 C CA . LEU A 1 93 ? 2.971 6.417 1.460 1.00 95.88 93 LEU A CA 1
ATOM 771 C C . LEU A 1 93 ? 2.008 5.813 0.433 1.00 95.88 93 LEU A C 1
ATOM 773 O O . LEU A 1 93 ? 0.809 5.785 0.695 1.00 95.88 93 LEU A O 1
ATOM 777 N N . ARG A 1 94 ? 2.511 5.298 -0.693 1.00 95.38 94 ARG A N 1
ATOM 778 C CA . ARG A 1 94 ? 1.683 4.610 -1.696 1.00 95.38 94 ARG A CA 1
ATOM 779 C C . ARG A 1 94 ? 1.103 3.307 -1.161 1.00 95.38 94 ARG A C 1
ATOM 781 O O . ARG A 1 94 ? -0.069 3.044 -1.389 1.00 95.38 94 ARG A O 1
ATOM 788 N N . LEU A 1 95 ? 1.875 2.535 -0.397 1.00 96.12 95 LEU A N 1
ATOM 789 C CA . LEU A 1 95 ? 1.366 1.327 0.267 1.00 96.12 95 LEU A CA 1
ATOM 790 C C . LEU A 1 95 ? 0.259 1.661 1.265 1.00 96.12 95 LEU A C 1
ATOM 792 O O . LEU A 1 95 ? -0.780 1.007 1.286 1.00 96.12 95 LEU A O 1
ATOM 796 N N . TYR A 1 96 ? 0.438 2.734 2.035 1.00 95.56 96 TYR A N 1
ATOM 797 C CA . TYR A 1 96 ? -0.601 3.232 2.929 1.00 95.56 96 TYR A CA 1
ATOM 798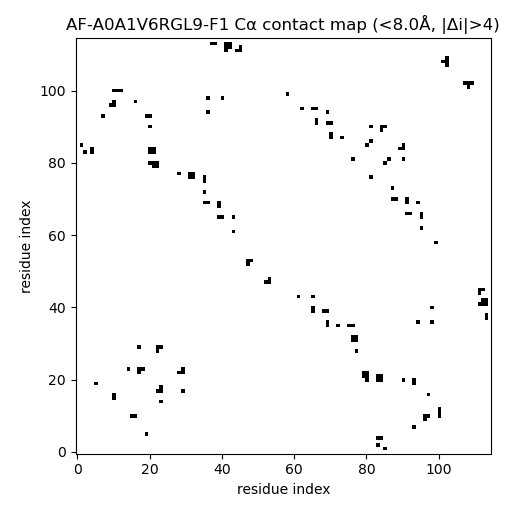 C C . TYR A 1 96 ? -1.856 3.716 2.175 1.00 95.56 96 TYR A C 1
ATOM 800 O O . TYR A 1 96 ? -2.971 3.455 2.623 1.00 95.56 96 TYR A O 1
ATOM 808 N N . ASP A 1 97 ? -1.708 4.366 1.017 1.00 94.69 97 ASP A N 1
ATOM 809 C CA . ASP A 1 97 ? -2.847 4.755 0.172 1.00 94.69 97 ASP A CA 1
ATOM 810 C C . ASP A 1 97 ? -3.617 3.539 -0.362 1.00 94.69 97 ASP A C 1
ATOM 812 O O . ASP A 1 97 ? -4.844 3.579 -0.441 1.00 94.69 97 ASP A O 1
ATOM 816 N N . ILE A 1 98 ? -2.925 2.439 -0.669 1.00 94.81 98 ILE A N 1
ATOM 817 C CA . ILE A 1 98 ? -3.568 1.183 -1.079 1.00 94.81 98 ILE A CA 1
ATOM 818 C C . ILE A 1 98 ? -4.359 0.576 0.082 1.00 94.81 98 ILE A C 1
ATOM 820 O O . ILE A 1 98 ? -5.486 0.138 -0.125 1.00 94.81 98 ILE A O 1
ATOM 824 N N . VAL A 1 99 ? -3.833 0.616 1.311 1.00 93.19 99 VAL A N 1
ATOM 825 C CA . VAL A 1 99 ? -4.585 0.200 2.510 1.00 93.19 99 VAL A CA 1
ATOM 826 C C . VAL A 1 99 ? -5.839 1.057 2.704 1.00 93.19 99 VAL A C 1
ATOM 828 O O . VAL A 1 99 ? -6.909 0.524 3.002 1.00 93.19 99 VAL A O 1
ATOM 831 N N . LEU A 1 100 ? -5.721 2.382 2.545 1.00 91.19 100 LEU A N 1
ATOM 832 C CA . LEU A 1 100 ? -6.860 3.301 2.634 1.00 91.19 100 LEU A CA 1
ATOM 833 C C . LEU A 1 100 ? -7.943 2.939 1.621 1.00 91.19 100 LEU A C 1
ATOM 835 O O . LEU A 1 100 ? -9.115 2.857 1.983 1.00 91.19 100 LEU A O 1
ATOM 839 N N . TYR A 1 101 ? -7.536 2.714 0.374 1.00 91.88 101 TYR A N 1
ATOM 840 C CA . TYR A 1 101 ? -8.430 2.305 -0.696 1.00 91.88 101 TYR A CA 1
ATOM 841 C C . TYR A 1 101 ? -9.084 0.950 -0.394 1.00 91.88 101 TYR A C 1
ATOM 843 O O . TYR A 1 101 ? -10.308 0.881 -0.366 1.00 91.88 101 TYR A O 1
ATOM 851 N N . GLY A 1 102 ? -8.302 -0.084 -0.064 1.00 89.81 102 GLY A N 1
ATOM 852 C CA . GLY A 1 102 ? -8.814 -1.427 0.226 1.00 89.81 102 GLY A CA 1
ATOM 853 C C . GLY A 1 102 ? -9.844 -1.437 1.355 1.00 89.81 102 GLY A C 1
ATOM 854 O O . GLY A 1 102 ? -10.916 -2.014 1.213 1.00 89.81 102 GLY A O 1
ATOM 855 N N . ARG A 1 103 ? -9.602 -0.694 2.445 1.00 86.81 103 ARG A N 1
ATOM 856 C CA . ARG A 1 103 ? -10.595 -0.543 3.525 1.00 86.81 103 ARG A CA 1
ATOM 857 C C . ARG A 1 103 ? -11.863 0.201 3.121 1.00 86.81 103 ARG A C 1
ATOM 859 O O . ARG A 1 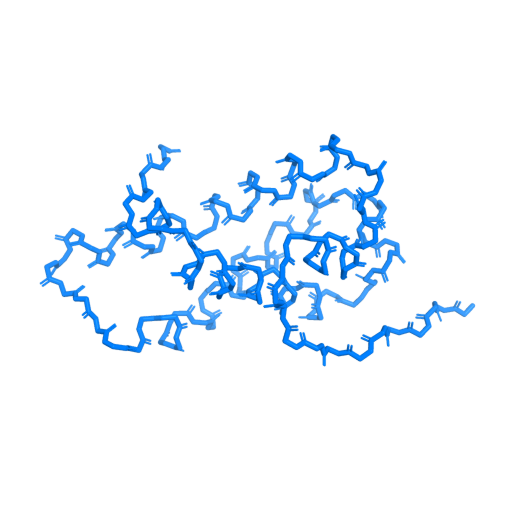103 ? -12.890 0.006 3.767 1.00 86.81 103 ARG A O 1
ATOM 866 N N . ALA A 1 104 ? -11.786 1.099 2.144 1.00 85.88 104 ALA A N 1
ATOM 867 C CA . ALA A 1 104 ? -12.939 1.860 1.680 1.00 85.88 104 ALA A CA 1
ATOM 868 C C . ALA A 1 104 ? -13.806 1.061 0.696 1.00 85.88 104 ALA A C 1
ATOM 870 O O . ALA A 1 104 ? -15.010 1.305 0.621 1.00 85.88 104 ALA A O 1
ATOM 871 N N . THR A 1 105 ? -13.212 0.132 -0.056 1.00 86.44 105 THR A N 1
ATOM 872 C CA . THR A 1 105 ? -13.884 -0.554 -1.167 1.00 86.44 105 THR A CA 1
ATOM 873 C C . THR A 1 105 ? -14.207 -2.017 -0.903 1.00 86.44 105 THR A C 1
ATOM 875 O O . THR A 1 105 ? -15.161 -2.523 -1.493 1.00 86.44 105 THR A O 1
ATOM 878 N N . ASP A 1 106 ? -13.484 -2.686 -0.005 1.00 83.50 106 ASP A N 1
ATOM 879 C CA . ASP A 1 106 ? -13.651 -4.111 0.262 1.00 83.50 106 ASP A CA 1
ATOM 880 C C . ASP A 1 106 ? -13.876 -4.382 1.766 1.00 83.50 106 ASP A C 1
ATOM 882 O O . ASP A 1 106 ? -12.950 -4.265 2.577 1.00 83.50 106 ASP A O 1
ATOM 886 N N . PRO A 1 107 ? -15.098 -4.794 2.169 1.00 78.19 107 PRO A N 1
ATOM 887 C CA . PRO A 1 107 ? -15.402 -5.189 3.544 1.00 78.19 107 PRO A CA 1
ATOM 888 C C . PRO A 1 107 ? -14.507 -6.311 4.081 1.00 78.19 107 PRO A C 1
ATOM 890 O O . PRO A 1 107 ? -14.307 -6.398 5.292 1.00 78.19 107 PRO A O 1
ATOM 893 N N . GLY A 1 108 ? -13.931 -7.145 3.209 1.00 79.00 108 GLY A N 1
ATOM 894 C CA . GLY A 1 108 ? -12.944 -8.156 3.578 1.00 79.00 108 GLY A CA 1
ATOM 895 C C . GLY A 1 108 ? -11.760 -7.557 4.335 1.00 79.00 108 GLY A C 1
ATOM 896 O O . GLY A 1 108 ? -11.269 -8.174 5.279 1.00 79.00 108 GLY A O 1
ATOM 897 N N . TRP A 1 109 ? -11.389 -6.304 4.041 1.00 81.25 109 TRP A N 1
ATOM 898 C CA . TRP A 1 109 ? -10.296 -5.603 4.717 1.00 81.25 109 TRP A CA 1
ATOM 899 C C . TRP A 1 109 ? -10.584 -5.239 6.179 1.00 81.25 109 TRP A C 1
ATOM 901 O O . TRP A 1 109 ? -9.663 -4.920 6.936 1.00 81.25 109 TRP A O 1
ATOM 911 N N . LEU A 1 110 ? -11.849 -5.305 6.598 1.00 74.06 110 LEU A N 1
ATOM 912 C CA . LEU A 1 110 ? -12.289 -5.113 7.984 1.00 74.06 110 LEU A CA 1
ATOM 913 C C . LEU A 1 110 ? -12.272 -6.413 8.795 1.00 74.06 110 LEU A C 1
ATOM 915 O O . LEU A 1 110 ? -12.427 -6.379 10.013 1.00 74.06 110 LEU A O 1
ATOM 919 N N . HIS A 1 111 ? -12.099 -7.551 8.125 1.00 67.06 111 HIS A N 1
ATOM 920 C CA . HIS A 1 111 ? -12.173 -8.885 8.716 1.00 67.06 111 HIS A CA 1
ATOM 921 C C . HIS A 1 111 ? -10.879 -9.689 8.528 1.00 67.06 111 HIS A C 1
ATOM 923 O O . HIS A 1 111 ? -10.866 -10.885 8.813 1.00 67.06 111 HIS A O 1
ATOM 929 N N . ILE A 1 112 ? -9.800 -9.066 8.036 1.00 61.75 112 ILE A N 1
ATOM 930 C CA . ILE A 1 112 ? -8.578 -9.801 7.695 1.00 61.75 112 ILE A CA 1
ATOM 931 C C . ILE A 1 112 ? -7.905 -10.348 8.954 1.00 61.75 112 ILE A C 1
ATOM 933 O O . ILE A 1 112 ? -7.448 -9.582 9.798 1.00 61.75 112 ILE A O 1
ATOM 937 N N . ILE A 1 113 ? -7.741 -11.670 9.004 1.00 54.50 113 ILE A N 1
ATOM 938 C CA . ILE A 1 113 ? -6.783 -12.357 9.873 1.00 54.50 113 ILE A CA 1
ATOM 939 C C . ILE A 1 113 ? -5.877 -13.231 8.993 1.00 54.50 113 ILE A C 1
ATOM 941 O O . ILE A 1 113 ? -6.258 -14.354 8.676 1.00 54.50 113 ILE A O 1
ATOM 945 N N . PRO A 1 114 ? -4.707 -12.745 8.553 1.00 49.56 114 PRO A N 1
ATOM 946 C CA . PRO A 1 114 ? -3.604 -13.578 8.112 1.00 49.56 114 PRO A CA 1
ATOM 947 C C . PRO A 1 114 ? -2.689 -13.851 9.310 1.00 49.56 114 PRO A C 1
ATOM 949 O O . PRO A 1 114 ? -2.376 -12.942 10.086 1.00 49.56 114 PRO A O 1
ATOM 952 N N . GLU A 1 115 ? -2.333 -15.124 9.446 1.00 45.06 115 GLU A N 1
ATOM 953 C CA . GLU A 1 115 ? -1.431 -15.675 10.464 1.00 45.06 115 GLU A CA 1
ATOM 954 C C . GLU A 1 115 ? -0.005 -15.113 10.383 1.00 45.06 115 GLU A C 1
ATOM 956 O O . GLU A 1 115 ? 0.489 -14.878 9.254 1.00 45.06 115 GLU A O 1
#

Radius of gyration: 13.98 Å; Cα contacts (8 Å, |Δi|>4): 90; chains: 1; bounding box: 34×29×38 Å